Protein AF-A0A969UZX9-F1 (afdb_monomer_lite)

pLDDT: mean 85.59, std 7.4, range [59.25, 93.94]

Radius of gyration: 11.52 Å; chains: 1; bounding box: 26×22×28 Å

Foldseek 3Di:
DEEDAEDD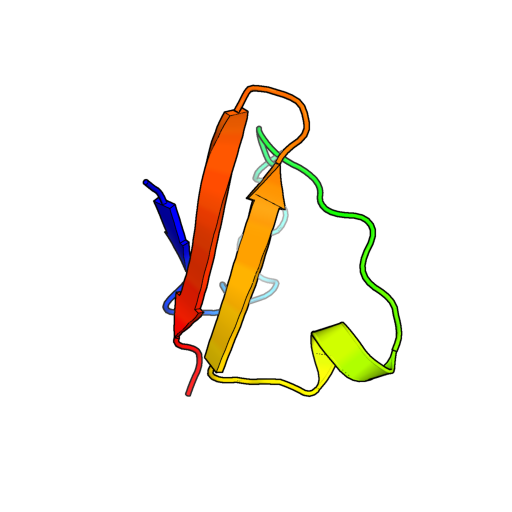DCVVVVDDDPDDDDDDPVRVVDQWDWDQDPVRDIYTHNYD

Secondary structure (DSSP, 8-state):
-EEE--PPPGGGTTPPPS------HHHHH-SEEEEE-TTS-EEEEE--

Sequence (48 aa):
MLIFTQRLPRSAAAIVPDLSLALTAEERSRSRHRFDHPNGSALFFQLP

Structure (mmCIF, N/CA/C/O backbone):
data_AF-A0A969UZX9-F1
#
_entry.id   AF-A0A969UZX9-F1
#
loop_
_atom_site.group_PDB
_atom_site.id
_atom_site.type_symbol
_atom_site.label_atom_id
_atom_site.label_alt_id
_atom_site.label_comp_id
_atom_site.label_asym_id
_atom_site.label_entity_id
_atom_site.label_seq_id
_atom_site.pdbx_PDB_ins_code
_atom_site.Cartn_x
_atom_site.Cartn_y
_atom_site.Cartn_z
_atom_site.occupancy
_atom_site.B_iso_or_equiv
_atom_site.auth_seq_id
_atom_site.auth_comp_id
_atom_site.auth_asym_id
_atom_site.auth_atom_id
_atom_site.pdbx_PDB_model_num
ATOM 1 N N . MET A 1 1 ? -12.654 2.421 -3.387 1.00 80.75 1 MET A N 1
ATOM 2 C CA . MET A 1 1 ? -11.629 1.798 -2.523 1.00 80.75 1 MET A CA 1
ATOM 3 C C . MET A 1 1 ? -10.493 1.351 -3.418 1.00 80.75 1 MET A C 1
ATOM 5 O O . MET A 1 1 ? -10.768 0.629 -4.368 1.00 80.75 1 MET A O 1
ATOM 9 N N . LEU A 1 2 ? -9.270 1.810 -3.159 1.00 88.75 2 LEU A N 1
ATOM 10 C CA . LEU A 1 2 ? -8.089 1.473 -3.961 1.00 88.75 2 LEU A CA 1
ATOM 11 C C . LEU A 1 2 ? -7.080 0.730 -3.080 1.00 88.75 2 LEU A C 1
ATOM 13 O O . LEU A 1 2 ? -6.834 1.149 -1.949 1.00 88.75 2 LEU A O 1
ATOM 17 N N . ILE A 1 3 ? -6.516 -0.367 -3.580 1.00 92.69 3 ILE A N 1
ATOM 18 C CA . ILE A 1 3 ? -5.550 -1.185 -2.840 1.00 92.69 3 ILE A CA 1
ATOM 19 C C . ILE A 1 3 ? -4.249 -1.238 -3.636 1.00 92.69 3 ILE A C 1
ATOM 21 O O . ILE A 1 3 ? -4.237 -1.673 -4.785 1.00 92.69 3 ILE A O 1
ATOM 25 N N . PHE A 1 4 ? -3.154 -0.815 -3.015 1.00 91.50 4 PHE A N 1
ATOM 26 C CA . PHE A 1 4 ? -1.812 -0.906 -3.567 1.00 91.50 4 PHE A CA 1
ATOM 27 C C . PHE A 1 4 ? -1.151 -2.183 -3.061 1.00 91.50 4 PHE A C 1
ATOM 29 O O . PHE A 1 4 ? -0.869 -2.324 -1.871 1.00 91.50 4 PHE A O 1
ATOM 36 N N . THR A 1 5 ? -0.919 -3.118 -3.976 1.00 93.94 5 THR A N 1
ATOM 37 C CA . THR A 1 5 ? -0.397 -4.455 -3.663 1.00 93.94 5 THR A CA 1
ATOM 38 C C . THR A 1 5 ? 1.055 -4.656 -4.074 1.00 93.94 5 THR A C 1
ATOM 40 O O . THR A 1 5 ? 1.679 -5.637 -3.687 1.00 93.94 5 THR A O 1
ATOM 43 N N . GLN A 1 6 ? 1.617 -3.735 -4.857 1.00 90.50 6 GLN A N 1
ATOM 44 C CA . GLN A 1 6 ? 2.976 -3.854 -5.363 1.00 90.50 6 GLN A CA 1
ATOM 45 C C . GLN A 1 6 ? 3.625 -2.493 -5.581 1.00 90.50 6 GLN A C 1
ATOM 47 O O . GLN A 1 6 ? 2.961 -1.501 -5.885 1.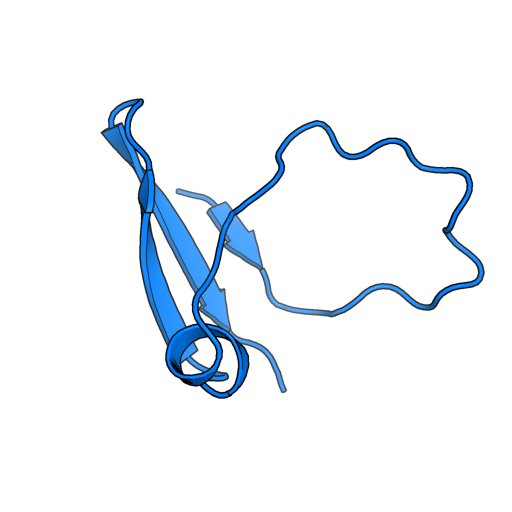00 90.50 6 GLN A O 1
ATOM 52 N N . ARG A 1 7 ? 4.955 -2.474 -5.494 1.00 89.12 7 ARG A N 1
ATOM 53 C CA . ARG A 1 7 ? 5.776 -1.347 -5.929 1.00 89.12 7 ARG A CA 1
ATOM 54 C C . ARG A 1 7 ? 6.277 -1.619 -7.342 1.00 89.12 7 ARG A C 1
ATOM 56 O O . ARG A 1 7 ? 6.987 -2.598 -7.561 1.00 89.12 7 ARG A O 1
ATOM 63 N N . LEU A 1 8 ? 5.934 -0.747 -8.287 1.00 88.38 8 LEU A N 1
ATOM 64 C CA . LEU A 1 8 ? 6.438 -0.854 -9.654 1.00 88.38 8 LEU A CA 1
ATOM 65 C C . LEU A 1 8 ? 7.963 -0.628 -9.697 1.00 88.38 8 LEU A C 1
ATOM 67 O O . LEU A 1 8 ? 8.488 0.198 -8.942 1.00 88.38 8 LEU A O 1
ATOM 71 N N . PRO A 1 9 ? 8.693 -1.346 -10.568 1.00 84.44 9 PRO A N 1
ATOM 72 C CA . PRO A 1 9 ? 10.125 -1.148 -10.739 1.00 84.44 9 PRO A CA 1
ATOM 73 C C . PRO A 1 9 ? 10.417 0.223 -11.358 1.00 84.44 9 PRO A C 1
ATOM 75 O O . PRO A 1 9 ? 9.658 0.734 -12.180 1.00 84.44 9 PRO A O 1
ATOM 78 N N . ARG A 1 10 ? 11.574 0.801 -11.015 1.00 75.88 10 ARG A N 1
ATOM 79 C CA . ARG A 1 10 ? 11.994 2.151 -11.441 1.00 75.88 10 ARG A CA 1
ATOM 80 C C . ARG A 1 10 ? 12.069 2.324 -12.967 1.00 75.88 10 ARG A C 1
ATOM 82 O O . ARG A 1 10 ? 12.008 3.444 -13.449 1.00 75.88 10 ARG A O 1
ATOM 89 N N . SER A 1 11 ? 12.149 1.232 -13.729 1.00 72.12 11 SER A N 1
ATOM 90 C CA . SER A 1 11 ? 12.087 1.250 -15.198 1.00 72.12 11 SER A CA 1
ATOM 91 C C . SER A 1 11 ? 10.751 1.762 -15.754 1.00 72.12 11 SER A C 1
ATOM 93 O O . SER A 1 11 ? 10.699 2.153 -16.914 1.00 72.12 11 SER A O 1
ATOM 95 N N . ALA A 1 12 ? 9.683 1.786 -14.952 1.00 63.81 12 ALA A N 1
ATOM 96 C CA . ALA A 1 12 ? 8.389 2.356 -15.326 1.00 63.81 12 ALA A CA 1
ATOM 97 C C . ALA A 1 12 ? 8.311 3.888 -15.113 1.00 63.81 12 ALA A C 1
ATOM 99 O O . ALA A 1 12 ? 7.230 4.464 -15.183 1.00 63.81 12 ALA A O 1
ATOM 100 N N . ALA A 1 13 ? 9.441 4.558 -14.843 1.00 59.25 13 ALA A N 1
ATOM 101 C CA . ALA A 1 13 ? 9.522 5.966 -14.427 1.00 59.25 13 ALA A CA 1
ATOM 102 C C . ALA A 1 13 ? 8.983 7.009 -15.426 1.00 59.25 13 ALA A C 1
ATOM 104 O O . ALA A 1 13 ? 8.905 8.180 -15.068 1.00 59.25 13 ALA A O 1
ATOM 105 N N . ALA A 1 14 ? 8.597 6.623 -16.644 1.00 71.50 14 ALA A N 1
ATOM 106 C CA . ALA A 1 14 ? 7.931 7.531 -17.580 1.00 71.50 14 ALA A CA 1
ATOM 107 C C . ALA A 1 14 ? 6.437 7.751 -17.260 1.00 71.50 14 ALA A C 1
ATOM 109 O O . ALA A 1 14 ? 5.786 8.561 -17.916 1.00 71.50 14 ALA A O 1
ATOM 110 N N . ILE A 1 15 ? 5.880 7.039 -16.275 1.00 77.38 15 ILE A N 1
ATOM 111 C CA . ILE A 1 15 ? 4.477 7.180 -15.880 1.00 77.38 15 ILE A CA 1
ATOM 112 C C . ILE A 1 15 ? 4.353 8.315 -14.859 1.00 77.38 15 ILE A C 1
ATOM 114 O O . ILE A 1 15 ? 4.876 8.224 -13.747 1.00 77.38 15 ILE A O 1
ATOM 118 N N . VAL A 1 16 ? 3.634 9.373 -15.234 1.00 83.00 16 VAL A N 1
ATOM 119 C CA . VAL A 1 16 ? 3.200 10.420 -14.302 1.00 83.00 16 VAL A CA 1
ATOM 120 C C . VAL A 1 16 ? 2.049 9.850 -13.464 1.00 83.00 16 VAL A C 1
ATOM 122 O O . VAL A 1 16 ? 1.062 9.407 -14.048 1.00 83.00 16 VAL A O 1
ATOM 125 N N . PRO A 1 17 ? 2.155 9.796 -12.125 1.00 84.69 17 PRO A N 1
ATOM 126 C CA . PRO A 1 17 ? 1.099 9.231 -11.296 1.00 84.69 17 PRO A CA 1
ATOM 127 C C . PRO A 1 17 ? -0.098 10.185 -11.191 1.00 84.69 17 PRO A C 1
ATOM 129 O O . PRO A 1 17 ? 0.075 11.366 -10.897 1.00 84.69 17 PRO A O 1
ATOM 132 N N . ASP A 1 18 ? -1.312 9.652 -11.337 1.00 85.75 18 ASP A N 1
ATOM 133 C CA . ASP A 1 18 ? -2.564 10.413 -11.176 1.00 85.75 18 ASP A CA 1
ATOM 134 C C . ASP A 1 18 ? -2.870 10.779 -9.708 1.00 85.75 18 ASP A C 1
ATOM 136 O O . ASP A 1 18 ? -3.696 11.645 -9.425 1.00 85.75 18 ASP A O 1
ATOM 140 N N . LEU A 1 19 ? -2.210 10.109 -8.756 1.00 85.06 19 LEU A N 1
ATOM 141 C CA . LEU A 1 19 ? -2.378 10.294 -7.316 1.00 85.06 19 LEU A CA 1
ATOM 142 C C . LEU A 1 19 ? -1.015 10.283 -6.618 1.00 85.06 19 LEU A C 1
ATOM 144 O O . LEU A 1 19 ? -0.217 9.365 -6.806 1.00 85.06 19 LEU A O 1
ATOM 148 N N . SER A 1 20 ? -0.786 11.269 -5.752 1.00 87.19 20 SER A N 1
ATOM 149 C CA . SER A 1 20 ? 0.400 11.357 -4.899 1.00 87.19 20 SER A CA 1
ATOM 150 C C . SER A 1 20 ? -0.007 11.426 -3.429 1.00 87.19 20 SER A C 1
ATOM 152 O O . SER A 1 20 ? -0.961 12.119 -3.080 1.00 87.19 20 SER A O 1
ATOM 154 N N . LEU A 1 21 ? 0.711 10.700 -2.567 1.00 86.19 21 LEU A N 1
ATOM 155 C CA . LEU A 1 21 ? 0.443 10.615 -1.129 1.00 86.19 21 LEU A CA 1
ATOM 156 C C . LEU A 1 21 ? 1.643 11.138 -0.338 1.00 86.19 21 LEU A C 1
ATOM 158 O O . LEU A 1 21 ? 2.765 10.657 -0.502 1.00 86.19 21 LEU A O 1
ATOM 162 N N . ALA A 1 22 ? 1.398 12.090 0.561 1.00 88.19 22 ALA A N 1
ATOM 163 C CA . ALA A 1 22 ? 2.394 12.559 1.516 1.00 88.19 22 ALA A CA 1
ATOM 164 C C . ALA A 1 22 ? 2.340 11.685 2.776 1.00 88.19 22 ALA A C 1
ATOM 166 O O . ALA A 1 22 ? 1.455 11.846 3.608 1.00 88.19 22 ALA A O 1
ATOM 167 N N . LEU A 1 23 ? 3.280 10.746 2.893 1.00 87.94 23 LEU A N 1
ATOM 168 C CA . LEU A 1 23 ? 3.363 9.808 4.016 1.00 87.94 23 LEU A CA 1
ATOM 169 C C . LEU A 1 23 ? 4.525 10.156 4.943 1.00 87.94 23 LEU A C 1
ATOM 171 O O . LEU A 1 23 ? 5.595 10.552 4.470 1.00 87.94 23 LEU A O 1
ATOM 175 N N . THR A 1 24 ? 4.359 9.924 6.240 1.00 91.62 24 THR A N 1
ATOM 176 C CA . THR A 1 24 ? 5.423 9.958 7.251 1.00 91.62 24 THR A CA 1
ATOM 177 C C . THR A 1 24 ? 6.384 8.774 7.100 1.00 91.62 24 THR A C 1
ATOM 179 O O . THR A 1 24 ? 6.134 7.819 6.363 1.00 91.62 24 THR A O 1
ATOM 182 N N . ALA A 1 25 ? 7.528 8.826 7.790 1.00 91.44 25 ALA A N 1
ATOM 183 C CA . ALA A 1 25 ? 8.489 7.722 7.782 1.00 91.44 25 ALA A CA 1
ATOM 184 C C . ALA A 1 25 ? 7.894 6.423 8.356 1.00 91.44 25 ALA A C 1
ATOM 186 O O . ALA A 1 25 ? 8.178 5.346 7.838 1.00 91.44 25 ALA A O 1
ATOM 187 N N . GLU A 1 26 ? 7.045 6.535 9.380 1.00 90.19 26 GLU A N 1
ATOM 188 C CA . GLU A 1 26 ? 6.380 5.391 10.004 1.00 90.19 26 GLU A CA 1
ATOM 189 C C . GLU A 1 26 ? 5.338 4.761 9.073 1.00 90.19 26 GLU A C 1
ATOM 191 O O . GLU A 1 26 ? 5.281 3.547 8.928 1.00 90.19 26 GLU A O 1
ATOM 196 N N . GLU A 1 27 ? 4.543 5.564 8.368 1.00 89.94 27 GLU A N 1
ATOM 197 C CA . GLU A 1 27 ? 3.537 5.038 7.439 1.00 89.94 27 GLU A CA 1
ATOM 198 C C . GLU A 1 27 ? 4.165 4.297 6.253 1.00 89.94 27 GLU A C 1
ATOM 200 O O . GLU A 1 27 ? 3.604 3.314 5.771 1.00 89.94 27 GLU A O 1
ATOM 205 N N . ARG A 1 28 ? 5.355 4.720 5.808 1.00 89.50 28 ARG A N 1
ATOM 206 C CA . ARG A 1 28 ? 6.090 4.068 4.713 1.00 89.50 28 ARG A CA 1
ATOM 207 C C . ARG A 1 28 ? 6.670 2.703 5.084 1.00 89.50 28 ARG A C 1
ATOM 209 O O . ARG A 1 28 ? 6.967 1.932 4.175 1.00 89.50 28 ARG A O 1
ATOM 216 N N . SER A 1 29 ? 6.860 2.405 6.371 1.00 90.44 29 SER A N 1
ATOM 217 C CA . SER A 1 29 ? 7.364 1.098 6.818 1.00 90.44 29 SER A CA 1
ATOM 218 C C . SER A 1 29 ? 6.253 0.065 7.027 1.00 90.44 29 SER A C 1
ATOM 220 O O . SER A 1 29 ? 6.541 -1.118 7.204 1.00 90.44 29 SER A O 1
ATOM 222 N N . ARG A 1 30 ? 4.980 0.480 6.986 1.00 90.44 30 ARG A N 1
ATOM 223 C CA . ARG A 1 30 ? 3.830 -0.409 7.178 1.00 90.44 30 ARG A CA 1
ATOM 224 C C . ARG A 1 30 ? 3.417 -1.060 5.858 1.00 90.44 30 ARG A C 1
ATOM 226 O O . ARG A 1 30 ? 2.823 -0.417 4.998 1.00 90.44 30 ARG A O 1
ATOM 233 N N . SER A 1 31 ? 3.635 -2.369 5.737 1.00 89.56 31 SER A N 1
ATOM 234 C CA . SER A 1 31 ? 3.186 -3.151 4.572 1.00 89.56 31 SER A CA 1
ATOM 235 C C . SER A 1 31 ? 1.659 -3.240 4.460 1.00 89.56 31 SER A C 1
ATOM 237 O O . SER A 1 31 ? 1.112 -3.302 3.358 1.00 89.56 31 SER A O 1
ATOM 239 N N . ARG A 1 32 ? 0.960 -3.231 5.604 1.00 92.75 32 ARG A N 1
ATOM 240 C CA . ARG A 1 32 ? -0.505 -3.249 5.700 1.00 92.75 32 ARG A CA 1
ATOM 241 C C . ARG A 1 32 ? -1.007 -2.025 6.448 1.00 92.75 32 ARG A C 1
ATOM 243 O O . ARG A 1 32 ? -0.847 -1.943 7.663 1.00 92.75 32 ARG A O 1
ATOM 250 N N . HIS A 1 33 ? -1.621 -1.086 5.738 1.00 90.31 33 HIS A N 1
ATOM 251 C CA . HIS A 1 33 ? -2.154 0.122 6.362 1.00 90.31 33 HIS A CA 1
ATOM 252 C C . HIS A 1 33 ? -3.302 0.729 5.554 1.00 90.31 33 HIS A C 1
ATOM 254 O O . HIS A 1 33 ? -3.313 0.640 4.330 1.00 90.31 33 HIS A O 1
ATOM 260 N N . ARG A 1 34 ? -4.275 1.326 6.247 1.00 89.69 34 ARG A N 1
ATOM 261 C CA . ARG A 1 34 ? -5.399 2.051 5.654 1.00 89.69 34 ARG A CA 1
ATOM 262 C C . ARG A 1 34 ? -5.160 3.543 5.822 1.00 89.69 34 ARG A C 1
ATOM 264 O O . ARG A 1 34 ? -4.869 3.981 6.929 1.00 89.69 34 ARG A O 1
ATOM 271 N N . PHE A 1 35 ? -5.390 4.287 4.75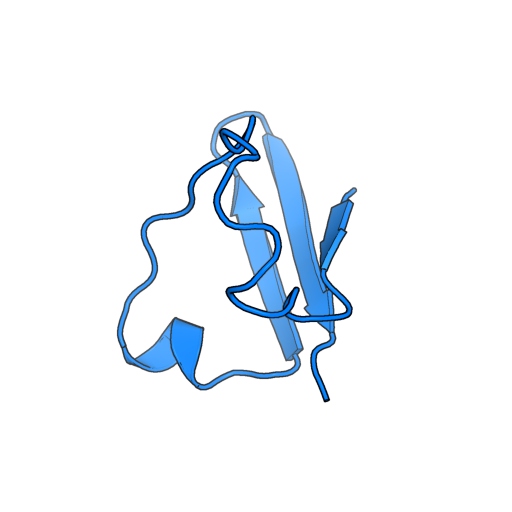2 1.00 86.44 35 PHE A N 1
ATOM 272 C CA . PHE A 1 35 ? -5.408 5.739 4.735 1.00 86.44 35 PHE A CA 1
ATOM 273 C C . PHE A 1 35 ? -6.774 6.202 4.252 1.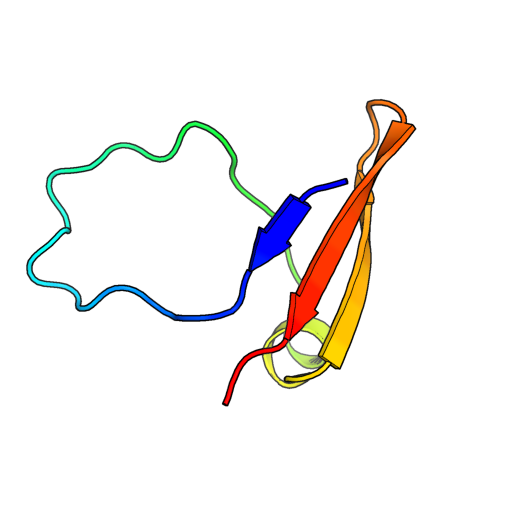00 86.44 35 PHE A C 1
ATOM 275 O O . PHE A 1 35 ? -7.307 5.670 3.274 1.00 86.44 35 PHE A O 1
ATOM 282 N N . ASP A 1 36 ? -7.331 7.206 4.910 1.00 85.38 36 ASP A N 1
ATOM 283 C CA . ASP A 1 36 ? -8.520 7.886 4.419 1.00 85.38 36 ASP A CA 1
ATOM 284 C C . ASP A 1 36 ? -8.064 9.137 3.661 1.00 85.38 36 ASP A C 1
ATOM 286 O O . ASP A 1 36 ? -7.371 10.005 4.191 1.00 85.38 36 ASP A O 1
ATOM 290 N N . HIS A 1 37 ? -8.384 9.193 2.372 1.00 80.69 37 HIS A N 1
ATOM 291 C CA . HIS A 1 37 ? -8.025 10.307 1.511 1.00 80.69 37 HIS A CA 1
ATOM 292 C C . HIS A 1 37 ? -9.030 11.460 1.705 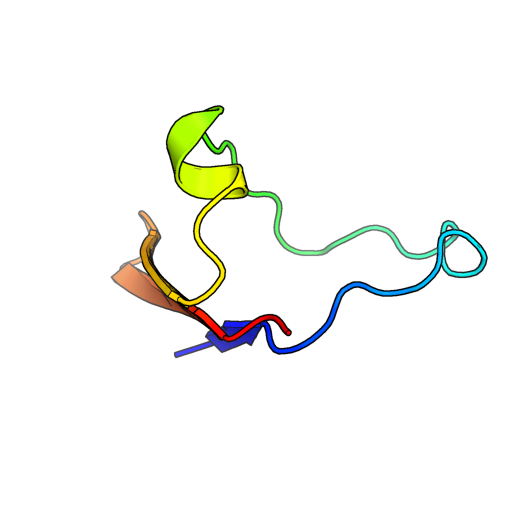1.00 80.69 37 HIS A C 1
ATOM 294 O O . HIS A 1 37 ? -10.228 11.202 1.851 1.00 80.69 37 HIS A O 1
ATOM 300 N N . PRO A 1 38 ? -8.600 12.736 1.633 1.00 76.31 38 PRO A N 1
ATOM 301 C CA . PRO A 1 38 ? -9.463 13.901 1.882 1.00 76.31 38 PRO A CA 1
ATOM 302 C C . PRO A 1 38 ? -10.723 13.993 1.010 1.00 76.31 38 PRO A C 1
ATOM 304 O O . PRO A 1 38 ? -11.699 14.625 1.391 1.00 76.31 38 PRO A O 1
ATOM 307 N N . ASN A 1 39 ? -10.721 13.345 -0.156 1.00 78.75 39 ASN A N 1
ATOM 308 C CA . ASN A 1 39 ? -11.886 13.248 -1.046 1.00 78.75 39 ASN A CA 1
ATOM 309 C C . ASN A 1 39 ? -12.923 12.188 -0.603 1.00 78.75 39 ASN A C 1
ATOM 311 O O . ASN A 1 39 ? -13.822 11.862 -1.375 1.00 78.75 39 ASN A O 1
ATOM 315 N N . GLY A 1 40 ? -12.774 11.605 0.591 1.00 80.62 40 GLY A N 1
ATOM 316 C CA . GLY A 1 40 ? -13.654 10.567 1.131 1.00 80.62 40 GLY A CA 1
ATOM 317 C C . GLY A 1 40 ? -13.356 9.149 0.633 1.00 80.62 40 GLY A C 1
ATOM 318 O O . GLY A 1 40 ? -14.088 8.218 0.967 1.00 80.62 40 GLY A O 1
ATOM 319 N N . SER A 1 41 ? -12.297 8.948 -0.160 1.00 83.88 41 SER A N 1
ATOM 320 C CA . SER A 1 41 ? -11.906 7.613 -0.625 1.00 83.88 41 SER A CA 1
ATOM 321 C C . SER A 1 41 ? -10.935 6.927 0.340 1.00 83.88 41 SER A C 1
ATOM 323 O O . SER A 1 41 ? -9.988 7.530 0.825 1.00 83.88 41 SER A O 1
ATOM 325 N N . ALA A 1 42 ? -11.148 5.638 0.609 1.00 88.44 42 ALA A N 1
ATOM 326 C CA . ALA A 1 42 ? -10.207 4.835 1.388 1.00 88.44 42 ALA A CA 1
ATOM 327 C C . ALA A 1 42 ? -9.158 4.174 0.477 1.00 88.44 42 ALA A C 1
ATOM 329 O O . ALA A 1 42 ? -9.505 3.545 -0.538 1.00 88.44 42 ALA A O 1
ATOM 330 N N . LEU A 1 43 ? -7.893 4.296 0.875 1.00 90.31 43 LEU A N 1
ATOM 331 C CA . LEU A 1 43 ? -6.717 3.702 0.248 1.00 90.31 43 LEU A CA 1
ATOM 332 C C . LEU A 1 43 ? -6.105 2.671 1.194 1.00 90.31 43 LEU A C 1
ATOM 334 O O . LEU A 1 43 ? -6.037 2.891 2.401 1.00 90.31 43 LEU A O 1
ATOM 338 N N . PHE A 1 44 ? -5.629 1.555 0.656 1.00 92.56 44 PHE A N 1
ATOM 339 C CA . PHE A 1 44 ? -5.016 0.498 1.454 1.00 92.56 44 PHE A CA 1
ATOM 340 C C . PHE A 1 44 ? -3.681 0.073 0.864 1.00 92.56 44 PHE A C 1
ATOM 342 O O . PHE A 1 44 ? -3.570 -0.154 -0.337 1.00 92.56 44 PHE A O 1
ATOM 349 N N . PHE A 1 45 ? -2.677 -0.086 1.715 1.00 92.94 45 PHE A N 1
ATOM 350 C CA . PHE A 1 45 ? -1.455 -0.805 1.390 1.00 92.94 45 PHE A CA 1
ATOM 351 C C . PHE A 1 45 ? -1.617 -2.265 1.784 1.00 92.94 45 PHE A C 1
ATOM 353 O O . PHE A 1 45 ? -2.065 -2.577 2.887 1.00 92.94 45 PHE A O 1
ATOM 360 N N . GLN A 1 46 ? -1.268 -3.148 0.858 1.00 92.88 46 GLN A N 1
ATOM 361 C CA . GLN A 1 46 ? -1.105 -4.578 1.071 1.00 92.88 46 GLN A CA 1
ATOM 362 C C . GLN A 1 46 ? 0.148 -5.015 0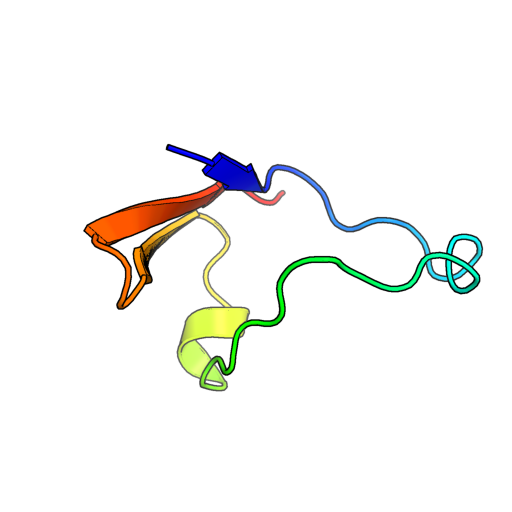.310 1.00 92.88 46 GLN A C 1
ATOM 364 O O . GLN A 1 46 ? 0.088 -5.776 -0.653 1.00 92.88 46 GLN A O 1
ATOM 369 N N . LEU A 1 47 ? 1.274 -4.437 0.709 1.00 89.25 47 LEU A N 1
ATOM 370 C CA . LEU A 1 47 ? 2.565 -4.647 0.072 1.00 89.25 47 LEU A CA 1
ATOM 371 C C . LEU A 1 47 ? 3.236 -5.921 0.630 1.00 89.25 47 LEU A C 1
ATOM 373 O O . LEU A 1 47 ? 2.933 -6.297 1.767 1.00 89.25 47 LEU A O 1
ATOM 377 N N . PRO A 1 48 ? 4.103 -6.591 -0.155 1.00 86.06 48 PRO A N 1
ATOM 378 C CA . PRO A 1 48 ? 4.928 -7.702 0.320 1.00 86.06 48 PRO A CA 1
ATOM 379 C C . PRO A 1 48 ? 5.900 -7.290 1.430 1.00 86.06 48 PRO A C 1
ATOM 381 O O . PRO A 1 48 ? 6.325 -6.109 1.446 1.00 86.06 48 PRO A O 1
#